Protein AF-A0A5S5D5E2-F1 (afdb_monomer)

Mean predicted aligned error: 4.33 Å

Organism: NCBI:txid415956

Structure (mmCIF, N/CA/C/O backbone):
data_AF-A0A5S5D5E2-F1
#
_entry.id   AF-A0A5S5D5E2-F1
#
loop_
_atom_site.group_PDB
_atom_site.id
_atom_site.type_symbol
_atom_site.label_atom_id
_atom_site.label_alt_id
_atom_site.label_comp_id
_atom_site.label_asym_id
_atom_site.label_entity_id
_atom_site.label_seq_id
_atom_site.pdbx_PDB_ins_code
_atom_site.Cartn_x
_atom_site.Cartn_y
_atom_site.Cartn_z
_atom_site.occupancy
_atom_site.B_iso_or_equiv
_atom_site.auth_seq_id
_atom_site.auth_comp_id
_atom_site.auth_asym_id
_atom_site.auth_atom_id
_atom_site.pdbx_PDB_model_num
ATOM 1 N N . MET A 1 1 ? 8.761 -7.438 -9.114 1.00 68.56 1 MET A N 1
ATOM 2 C CA . MET A 1 1 ? 7.440 -8.001 -9.474 1.00 68.56 1 MET A CA 1
ATOM 3 C C . MET A 1 1 ? 6.300 -7.045 -9.117 1.00 68.56 1 MET A C 1
ATOM 5 O O . MET A 1 1 ? 5.523 -6.739 -10.009 1.00 68.56 1 MET A O 1
ATOM 9 N N . VAL A 1 2 ? 6.264 -6.488 -7.895 1.00 76.31 2 VAL A N 1
ATOM 10 C CA . VAL A 1 2 ? 5.254 -5.493 -7.464 1.00 76.31 2 VAL A CA 1
ATOM 11 C C . VAL A 1 2 ? 5.252 -4.232 -8.343 1.00 76.31 2 VAL A C 1
ATOM 13 O O . VAL A 1 2 ? 4.252 -3.998 -9.002 1.00 76.31 2 VAL A O 1
ATOM 16 N N . ALA A 1 3 ? 6.382 -3.521 -8.500 1.00 75.44 3 ALA A N 1
ATOM 17 C CA . ALA A 1 3 ? 6.483 -2.307 -9.347 1.00 75.44 3 ALA A CA 1
ATOM 18 C C . ALA A 1 3 ? 5.870 -2.462 -10.750 1.00 75.44 3 ALA A C 1
ATOM 20 O O . ALA A 1 3 ? 5.157 -1.596 -11.242 1.00 75.44 3 ALA A O 1
ATOM 21 N N . ARG A 1 4 ? 6.124 -3.609 -11.392 1.00 80.56 4 ARG A N 1
ATOM 22 C CA . ARG A 1 4 ? 5.633 -3.903 -12.744 1.00 80.56 4 ARG A CA 1
ATOM 23 C C . ARG A 1 4 ? 4.118 -4.126 -12.783 1.00 80.56 4 ARG A C 1
ATOM 25 O O . ARG A 1 4 ? 3.499 -3.789 -13.781 1.00 80.56 4 ARG A O 1
ATOM 32 N N . ARG A 1 5 ? 3.536 -4.714 -11.734 1.00 88.31 5 ARG A N 1
ATOM 33 C CA . ARG A 1 5 ? 2.092 -4.992 -11.640 1.00 88.31 5 ARG A CA 1
ATOM 34 C C . ARG A 1 5 ? 1.290 -3.784 -11.157 1.00 88.31 5 ARG A C 1
ATOM 36 O O . ARG A 1 5 ? 0.111 -3.696 -11.467 1.00 88.31 5 ARG A O 1
ATOM 43 N N . THR A 1 6 ? 1.919 -2.885 -10.405 1.00 90.12 6 THR A N 1
ATOM 44 C CA . THR A 1 6 ? 1.264 -1.720 -9.798 1.00 90.12 6 THR A CA 1
ATOM 45 C C . THR A 1 6 ? 1.454 -0.428 -10.584 1.00 90.12 6 THR A C 1
ATOM 47 O O . THR A 1 6 ? 0.825 0.567 -10.256 1.00 90.12 6 THR A O 1
ATOM 50 N N . GLY A 1 7 ? 2.345 -0.400 -11.581 1.00 92.56 7 GLY A N 1
ATOM 51 C CA . GLY A 1 7 ? 2.707 0.835 -12.287 1.00 92.56 7 GLY A CA 1
ATOM 52 C C . GLY A 1 7 ? 3.540 1.811 -11.445 1.00 92.56 7 GLY A C 1
ATOM 53 O O . GLY A 1 7 ? 3.859 2.903 -11.909 1.00 92.56 7 GLY A O 1
ATOM 54 N N . LEU A 1 8 ? 3.930 1.426 -10.224 1.00 94.38 8 LEU A N 1
ATOM 55 C CA . LEU A 1 8 ? 4.759 2.249 -9.348 1.00 94.38 8 LEU A CA 1
ATOM 56 C C . LEU A 1 8 ? 6.208 2.256 -9.828 1.00 94.38 8 LEU A C 1
ATOM 58 O O . LEU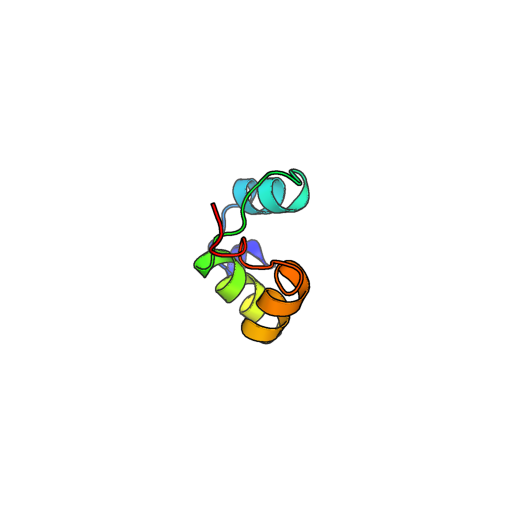 A 1 8 ? 6.780 1.217 -10.175 1.00 94.38 8 LEU A O 1
ATOM 62 N N . SER A 1 9 ? 6.834 3.432 -9.788 1.00 94.06 9 SER A N 1
ATOM 63 C CA . SER A 1 9 ? 8.257 3.553 -10.088 1.00 94.06 9 SER A CA 1
ATOM 64 C C . SER A 1 9 ? 9.093 2.802 -9.045 1.00 94.06 9 SER A C 1
ATOM 66 O O . SER A 1 9 ? 8.711 2.674 -7.879 1.00 94.06 9 SER A O 1
ATOM 68 N N . LYS A 1 10 ? 10.281 2.324 -9.442 1.00 91.75 10 LYS A N 1
ATOM 69 C CA . LYS A 1 10 ? 11.226 1.701 -8.497 1.00 91.75 10 LYS A CA 1
ATOM 70 C C . LYS A 1 10 ? 11.592 2.656 -7.355 1.00 91.75 10 LYS A C 1
ATOM 72 O O . LYS A 1 10 ? 11.687 2.218 -6.216 1.00 91.75 10 LYS A O 1
ATOM 77 N N . ALA A 1 11 ? 11.748 3.946 -7.663 1.00 94.50 11 ALA A N 1
ATOM 78 C CA . ALA A 1 11 ? 12.016 4.982 -6.671 1.00 94.50 11 ALA A CA 1
ATOM 79 C C . ALA A 1 11 ? 10.883 5.079 -5.641 1.00 94.50 11 ALA A C 1
ATOM 81 O O . ALA A 1 11 ? 11.159 5.081 -4.447 1.00 94.50 11 ALA A O 1
ATOM 82 N N . ARG A 1 12 ? 9.619 5.059 -6.088 1.00 95.19 12 ARG A N 1
ATOM 83 C CA . ARG A 1 12 ? 8.462 5.119 -5.189 1.00 95.19 12 ARG A CA 1
ATOM 84 C C . ARG A 1 12 ? 8.342 3.880 -4.306 1.00 95.19 12 ARG A C 1
ATOM 86 O O . ARG A 1 12 ? 8.076 4.012 -3.120 1.00 95.19 12 ARG A O 1
ATOM 93 N N . ILE A 1 13 ? 8.583 2.682 -4.848 1.00 93.00 13 ILE A N 1
ATOM 94 C CA . ILE A 1 13 ? 8.615 1.458 -4.029 1.00 93.00 13 ILE A CA 1
ATOM 95 C C . ILE A 1 13 ? 9.729 1.520 -2.981 1.00 93.00 13 ILE A C 1
ATOM 97 O O . ILE A 1 13 ? 9.487 1.178 -1.826 1.00 93.00 13 ILE A O 1
ATOM 101 N N . ASN A 1 14 ? 10.929 1.964 -3.363 1.00 94.06 14 ASN A N 1
ATOM 102 C CA . ASN A 1 14 ? 12.031 2.128 -2.416 1.00 94.06 14 ASN A CA 1
ATOM 103 C C . ASN A 1 14 ? 11.688 3.143 -1.322 1.00 94.06 14 ASN A C 1
ATOM 105 O O . ASN A 1 14 ? 11.939 2.870 -0.154 1.00 94.06 14 ASN A O 1
ATOM 109 N N . GLU A 1 15 ? 11.083 4.275 -1.680 1.00 95.75 15 GLU A N 1
ATOM 110 C CA . G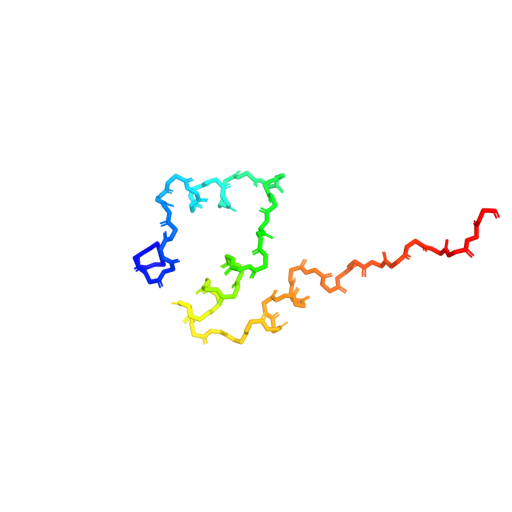LU A 1 15 ? 10.637 5.282 -0.718 1.00 95.75 15 GLU A CA 1
ATOM 111 C C . GLU A 1 15 ? 9.633 4.695 0.283 1.00 95.75 15 GLU A C 1
ATOM 113 O O . GLU A 1 15 ? 9.862 4.780 1.484 1.00 95.75 15 GLU A O 1
ATOM 118 N N . LEU A 1 16 ? 8.585 4.018 -0.202 1.00 94.19 16 LEU A N 1
ATOM 119 C CA . LEU A 1 16 ? 7.574 3.367 0.641 1.00 94.19 16 LEU A CA 1
ATOM 120 C C . LEU A 1 16 ? 8.151 2.263 1.542 1.00 94.19 16 LEU A C 1
ATOM 122 O O . LEU A 1 16 ? 7.568 1.951 2.574 1.00 94.19 16 LEU A O 1
ATOM 126 N N . SER A 1 17 ? 9.272 1.654 1.149 1.00 91.50 17 SER A N 1
ATOM 127 C CA . SER A 1 17 ? 9.890 0.549 1.894 1.00 91.50 17 SER A CA 1
ATOM 128 C C . SER A 1 17 ? 10.928 1.021 2.917 1.00 91.50 17 SER A C 1
ATOM 130 O O . SER A 1 17 ? 11.164 0.329 3.902 1.00 91.50 17 SER A O 1
ATOM 132 N N . LEU A 1 18 ? 11.584 2.160 2.669 1.00 95.31 18 LEU A N 1
ATOM 133 C CA . LEU A 1 18 ? 12.720 2.643 3.463 1.00 95.31 18 LEU A CA 1
ATOM 134 C C . LEU A 1 18 ? 12.388 3.865 4.322 1.00 95.31 18 LEU A C 1
ATOM 136 O O . LEU A 1 18 ? 13.060 4.101 5.322 1.00 95.31 18 LEU A O 1
ATOM 140 N N . ASN A 1 19 ? 11.384 4.655 3.940 1.00 94.81 19 ASN A N 1
ATOM 141 C CA . ASN A 1 19 ? 11.002 5.864 4.654 1.00 94.81 19 ASN A CA 1
ATOM 142 C C . ASN A 1 19 ? 9.708 5.630 5.438 1.00 94.81 19 ASN A C 1
ATOM 144 O O . ASN A 1 19 ? 8.611 5.712 4.888 1.00 94.81 19 ASN A O 1
ATOM 148 N N . THR A 1 20 ? 9.841 5.405 6.745 1.00 88.31 20 THR A N 1
ATOM 149 C CA . THR A 1 20 ? 8.715 5.195 7.671 1.00 88.31 20 THR A CA 1
ATOM 150 C C . THR A 1 20 ? 7.779 6.399 7.786 1.00 88.31 20 THR A C 1
ATOM 152 O O . THR A 1 20 ? 6.655 6.244 8.251 1.00 88.31 20 THR A O 1
ATOM 155 N N . SER A 1 21 ? 8.223 7.586 7.366 1.00 92.62 21 SER A N 1
ATOM 156 C CA . SER A 1 21 ? 7.408 8.804 7.336 1.00 92.62 21 SER A CA 1
ATOM 157 C C . SER A 1 21 ? 6.709 9.026 5.991 1.00 92.62 21 SER A C 1
ATOM 159 O O . SER A 1 21 ? 5.961 9.991 5.850 1.00 92.62 21 SER A O 1
ATOM 161 N N . SER A 1 22 ? 6.956 8.184 4.980 1.00 93.81 22 SER A N 1
ATOM 162 C CA . SER A 1 22 ? 6.268 8.306 3.693 1.00 93.81 22 SER A CA 1
ATOM 163 C C . SER A 1 22 ? 4.822 7.828 3.821 1.00 93.81 22 SER A C 1
ATOM 165 O O . SER A 1 22 ? 4.543 6.765 4.376 1.00 93.81 22 SER A O 1
ATOM 167 N N . HIS A 1 23 ? 3.885 8.604 3.282 1.00 92.12 23 HIS A N 1
ATOM 168 C CA . HIS A 1 23 ? 2.475 8.230 3.268 1.00 92.12 23 HIS A CA 1
ATOM 169 C C . HIS A 1 23 ? 2.162 7.343 2.064 1.00 92.12 23 HIS A C 1
ATOM 171 O O . HIS A 1 23 ? 2.437 7.709 0.917 1.00 92.12 23 HIS A O 1
ATOM 177 N N . LEU A 1 24 ? 1.542 6.193 2.324 1.00 93.94 24 LEU A N 1
ATOM 178 C CA . LEU A 1 24 ? 0.992 5.319 1.296 1.00 93.94 24 LEU A CA 1
ATOM 179 C C . LEU A 1 24 ? -0.358 5.876 0.826 1.00 93.94 24 LEU A C 1
ATOM 181 O O . LEU A 1 24 ? -1.292 5.993 1.618 1.00 93.94 24 LEU A O 1
ATOM 185 N N . ARG A 1 25 ? -0.482 6.220 -0.460 1.00 94.94 25 ARG A N 1
ATOM 186 C CA . ARG A 1 25 ? -1.767 6.677 -1.013 1.00 94.94 25 ARG A CA 1
ATOM 187 C C . ARG A 1 25 ? -2.733 5.503 -1.160 1.00 94.94 25 ARG A C 1
ATOM 189 O O . ARG A 1 25 ? -2.313 4.380 -1.434 1.00 94.94 25 ARG A O 1
ATOM 196 N N . ALA A 1 26 ? -4.035 5.772 -1.066 1.00 95.81 26 ALA A N 1
ATOM 197 C CA . ALA A 1 26 ? -5.071 4.743 -1.188 1.00 95.81 26 ALA A CA 1
ATOM 198 C C . ALA A 1 26 ? -5.000 3.969 -2.523 1.00 95.81 26 ALA A C 1
ATOM 200 O O . ALA A 1 26 ? -5.128 2.747 -2.532 1.00 95.81 26 ALA A O 1
ATOM 201 N N . GLU A 1 27 ? -4.728 4.657 -3.639 1.00 96.38 27 GLU A N 1
ATOM 202 C CA . GLU A 1 27 ? -4.536 4.018 -4.953 1.00 96.38 27 GLU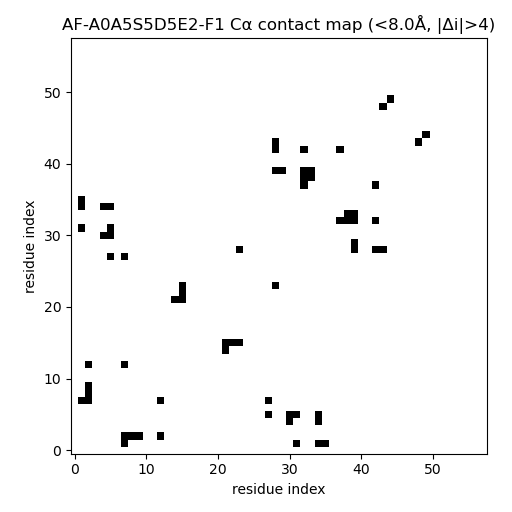 A CA 1
ATOM 203 C C . GLU A 1 27 ? -3.333 3.057 -4.962 1.00 96.38 27 GLU A C 1
ATOM 205 O O . GLU A 1 27 ? -3.406 1.955 -5.509 1.00 96.38 27 GLU A O 1
ATOM 210 N N . GLU A 1 28 ? -2.236 3.447 -4.305 1.00 96.06 28 GLU A N 1
ATOM 211 C CA . GLU A 1 28 ? -1.006 2.661 -4.230 1.00 96.06 28 GLU A CA 1
ATOM 212 C C . GLU A 1 28 ? -1.240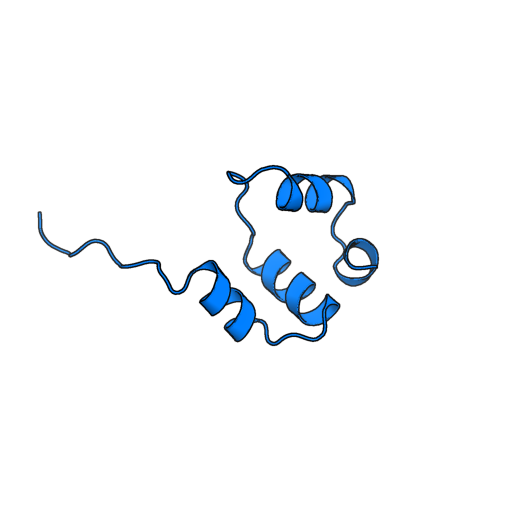 1.425 -3.365 1.00 96.06 28 GLU A C 1
ATOM 214 O O . GLU A 1 28 ? -0.872 0.324 -3.770 1.00 96.06 28 GLU A O 1
ATOM 219 N N . LEU A 1 29 ? -1.917 1.591 -2.223 1.00 96.44 29 LEU A N 1
ATOM 220 C CA . LEU A 1 29 ? -2.336 0.497 -1.350 1.00 96.44 29 LEU A CA 1
ATOM 221 C C . LEU A 1 29 ? -3.171 -0.524 -2.120 1.00 96.44 29 LEU A C 1
ATOM 223 O O . LEU A 1 29 ? -2.852 -1.712 -2.104 1.00 96.44 29 LEU A O 1
ATOM 227 N N . TYR A 1 30 ? -4.204 -0.063 -2.825 1.00 97.00 30 TYR A N 1
ATOM 228 C CA . TYR A 1 30 ? -5.116 -0.933 -3.560 1.00 97.00 30 TYR A CA 1
ATOM 229 C C . TYR A 1 30 ? -4.385 -1.751 -4.634 1.00 97.00 30 TYR A C 1
ATOM 23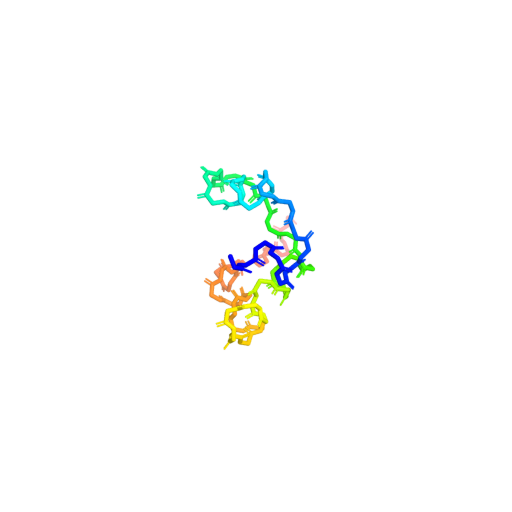1 O O . TYR A 1 30 ? -4.565 -2.966 -4.740 1.00 97.00 30 TYR A O 1
ATOM 239 N N . LEU A 1 31 ? -3.513 -1.107 -5.415 1.00 96.94 31 LEU A N 1
ATOM 240 C CA . LEU A 1 31 ? -2.736 -1.785 -6.453 1.00 96.94 31 LEU A CA 1
ATOM 241 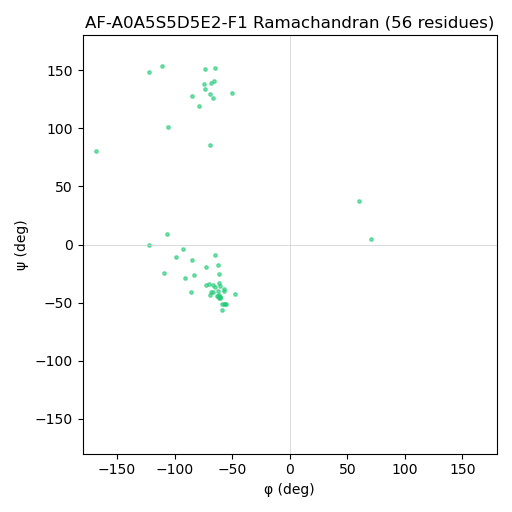C C . LEU A 1 31 ? -1.702 -2.745 -5.860 1.00 96.94 31 LEU A C 1
ATOM 243 O O . LEU A 1 31 ? -1.542 -3.851 -6.379 1.00 96.94 31 LEU A O 1
ATOM 247 N N . ILE A 1 32 ? -1.019 -2.356 -4.780 1.00 95.06 32 ILE A N 1
ATOM 248 C CA . ILE A 1 32 ? -0.059 -3.218 -4.080 1.00 95.06 32 ILE A CA 1
ATOM 249 C C . ILE A 1 32 ? -0.765 -4.457 -3.528 1.00 95.06 32 ILE A C 1
ATOM 251 O O . ILE A 1 32 ? -0.275 -5.555 -3.778 1.00 95.06 32 ILE A O 1
ATOM 255 N N . ALA A 1 33 ? -1.924 -4.305 -2.878 1.00 96.31 33 ALA A N 1
ATOM 256 C CA . ALA A 1 33 ? -2.728 -5.413 -2.362 1.00 96.31 33 ALA A CA 1
ATOM 257 C C . ALA A 1 33 ? -3.084 -6.415 -3.473 1.00 96.31 33 ALA A C 1
ATOM 259 O O . ALA A 1 33 ? -2.733 -7.591 -3.393 1.00 96.31 33 ALA A O 1
ATOM 260 N N . LYS A 1 34 ? -3.628 -5.933 -4.599 1.00 95.69 34 LYS A N 1
ATOM 261 C CA . LYS A 1 34 ? -3.908 -6.785 -5.770 1.00 95.69 34 LYS A CA 1
ATOM 262 C C . LYS A 1 34 ? -2.651 -7.422 -6.368 1.00 95.69 34 LYS A C 1
ATOM 264 O O . LYS A 1 34 ? -2.699 -8.531 -6.898 1.00 95.69 34 LYS A O 1
ATOM 269 N N . ALA A 1 35 ? -1.511 -6.734 -6.324 1.00 95.50 35 ALA A N 1
ATOM 270 C CA . ALA A 1 35 ? -0.249 -7.255 -6.842 1.00 95.50 35 ALA A CA 1
ATOM 271 C C . ALA A 1 35 ? 0.368 -8.353 -5.962 1.00 95.50 35 ALA A C 1
ATOM 273 O O . ALA A 1 35 ? 1.201 -9.110 -6.473 1.00 95.50 35 ALA A O 1
ATOM 274 N N . ILE A 1 36 ? -0.033 -8.445 -4.693 1.00 93.81 36 ILE A N 1
ATOM 275 C CA . ILE A 1 36 ? 0.370 -9.502 -3.753 1.00 93.81 36 ILE A CA 1
ATOM 276 C C . ILE A 1 36 ? -0.748 -10.517 -3.477 1.00 93.81 36 ILE A C 1
ATOM 278 O O . ILE A 1 36 ? -0.569 -11.365 -2.613 1.00 93.81 36 ILE A O 1
ATOM 282 N N . ASP A 1 37 ?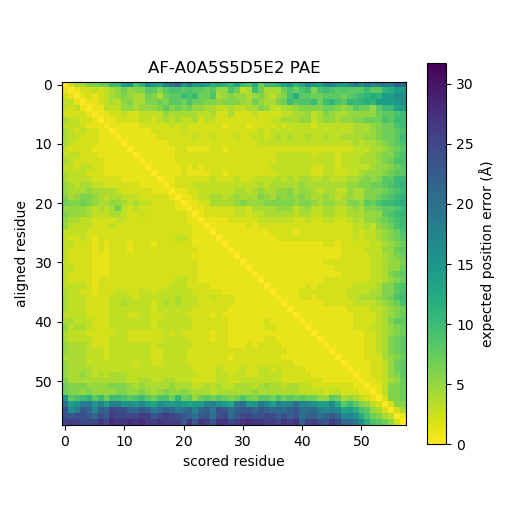 -1.855 -10.446 -4.225 1.00 95.19 37 ASP A N 1
ATOM 283 C CA . ASP A 1 37 ? -3.024 -11.327 -4.083 1.00 95.19 37 ASP A CA 1
ATOM 284 C C . ASP A 1 37 ? -3.691 -11.253 -2.695 1.00 95.19 37 ASP A C 1
ATOM 286 O O . ASP A 1 37 ? -4.141 -12.249 -2.141 1.00 95.19 37 ASP A O 1
ATOM 290 N N . ALA A 1 38 ? -3.726 -10.046 -2.124 1.00 97.12 38 ALA A N 1
ATOM 291 C CA . ALA A 1 38 ? -4.395 -9.744 -0.863 1.00 97.12 38 ALA A CA 1
ATOM 292 C C . ALA A 1 38 ? -5.626 -8.856 -1.084 1.00 97.12 38 ALA A C 1
ATOM 294 O O . ALA A 1 38 ? -5.667 -8.051 -2.024 1.00 97.12 38 ALA A O 1
ATOM 295 N N . ASP A 1 39 ? -6.600 -8.953 -0.176 1.00 98.06 39 ASP A N 1
ATOM 296 C CA . ASP A 1 39 ? -7.743 -8.048 -0.160 1.00 98.06 39 ASP A CA 1
ATOM 297 C C . ASP A 1 39 ? -7.306 -6.620 0.249 1.00 98.06 39 ASP A C 1
ATOM 299 O O . ASP A 1 39 ? -6.618 -6.434 1.261 1.00 98.06 39 ASP A O 1
ATOM 303 N N . PRO A 1 40 ? -7.672 -5.576 -0.518 1.00 97.75 40 PRO A N 1
ATOM 304 C CA . PRO A 1 40 ? -7.288 -4.203 -0.201 1.00 97.75 40 PRO A CA 1
ATOM 305 C C . PRO A 1 40 ? -7.797 -3.695 1.153 1.00 97.75 40 PRO A C 1
ATOM 307 O O . PRO A 1 40 ? -7.090 -2.933 1.815 1.00 97.75 40 PRO A O 1
ATOM 310 N N . CYS A 1 41 ? -8.997 -4.093 1.581 1.00 97.31 41 CYS A N 1
ATOM 311 C CA . CYS A 1 41 ? -9.558 -3.681 2.866 1.00 97.31 41 CYS A CA 1
ATOM 312 C C . CYS A 1 41 ? -8.843 -4.375 4.032 1.00 97.31 41 CYS A C 1
ATOM 314 O O . CYS A 1 41 ? -8.610 -3.739 5.060 1.00 97.31 41 CYS A O 1
ATOM 316 N N . GLU A 1 42 ? -8.416 -5.628 3.871 1.00 97.81 42 GLU A N 1
ATOM 317 C CA . GLU A 1 42 ? -7.550 -6.295 4.852 1.00 97.81 42 GLU A CA 1
ATOM 318 C C . GLU A 1 42 ? -6.213 -5.563 5.023 1.00 97.81 42 GLU A C 1
ATOM 320 O O . GLU A 1 42 ? -5.786 -5.307 6.151 1.00 97.81 42 GLU A O 1
ATOM 325 N N . VAL A 1 43 ? -5.567 -5.165 3.919 1.00 96.56 43 VAL A N 1
ATOM 326 C CA . VAL A 1 43 ? -4.310 -4.395 3.966 1.00 96.56 43 VAL A CA 1
ATOM 327 C C . VAL A 1 43 ? -4.523 -3.034 4.632 1.00 96.56 43 VAL A C 1
ATOM 329 O O . VAL A 1 43 ? -3.726 -2.640 5.485 1.00 96.56 43 VAL A O 1
ATOM 332 N N . LEU A 1 44 ? -5.608 -2.334 4.287 1.00 96.81 44 LEU A N 1
ATOM 333 C CA . LEU A 1 44 ? -5.976 -1.057 4.899 1.00 96.81 44 LEU A CA 1
ATOM 334 C C . LEU A 1 44 ? -6.133 -1.192 6.417 1.00 96.81 44 LEU A C 1
ATOM 336 O O . LEU A 1 44 ? -5.500 -0.447 7.163 1.00 96.81 44 LEU A O 1
ATOM 340 N N . ASN A 1 45 ? -6.919 -2.166 6.875 1.00 97.19 45 ASN A N 1
ATOM 341 C CA . ASN A 1 45 ? -7.169 -2.383 8.299 1.00 97.19 45 ASN A CA 1
ATOM 342 C C . ASN A 1 45 ? -5.908 -2.831 9.044 1.00 97.19 45 ASN A C 1
ATOM 344 O O . ASN A 1 45 ? -5.681 -2.411 10.177 1.00 97.19 45 ASN A O 1
ATOM 348 N N . LYS A 1 46 ? -5.042 -3.622 8.404 1.00 95.81 46 LYS A N 1
ATOM 349 C CA . LYS A 1 46 ? -3.763 -4.033 8.990 1.00 95.81 46 LYS A CA 1
ATOM 350 C C . LYS A 1 46 ? -2.805 -2.858 9.205 1.00 95.81 46 LYS A C 1
ATOM 352 O O . LYS A 1 46 ? -2.074 -2.856 10.190 1.00 95.81 46 LYS A O 1
ATOM 357 N N . LEU A 1 47 ? -2.794 -1.879 8.299 1.00 93.12 47 LEU A N 1
ATOM 358 C CA . LEU A 1 47 ? -1.907 -0.714 8.384 1.00 93.12 47 LEU A CA 1
ATOM 359 C C . LEU A 1 47 ? -2.489 0.416 9.240 1.00 93.12 47 LEU A C 1
ATOM 361 O O . LEU A 1 47 ? -1.765 1.022 10.023 1.00 93.12 47 LEU A O 1
ATOM 365 N N . TYR A 1 48 ? -3.788 0.689 9.114 1.00 94.25 48 TYR A N 1
ATOM 366 C CA . TYR A 1 48 ? -4.422 1.900 9.644 1.00 94.25 48 TYR A CA 1
ATOM 367 C C . TYR A 1 48 ? -5.571 1.638 10.622 1.00 94.25 48 TYR A C 1
ATOM 369 O O . TYR A 1 48 ? -6.118 2.591 11.167 1.00 94.25 48 TYR A O 1
ATOM 377 N N . GLY A 1 49 ? -5.919 0.382 10.916 1.00 95.69 49 GLY A N 1
ATOM 378 C CA . GLY A 1 49 ? -7.017 0.045 11.836 1.00 95.69 49 GLY A CA 1
ATOM 379 C C . GLY A 1 49 ? -6.796 0.479 13.291 1.00 95.69 49 GLY A C 1
ATOM 380 O O . GLY A 1 49 ? -7.712 0.403 14.100 1.00 95.69 49 GLY A O 1
ATOM 381 N N . HIS A 1 50 ? -5.590 0.943 13.626 1.00 95.19 50 HIS A N 1
ATOM 382 C CA . HIS A 1 50 ? -5.254 1.514 14.929 1.00 95.19 50 HIS A CA 1
ATOM 383 C C . HIS A 1 50 ? -5.600 3.007 15.047 1.00 95.19 50 HIS A C 1
ATOM 385 O O . HIS A 1 50 ? -5.549 3.553 16.148 1.00 95.19 50 HIS A O 1
ATOM 391 N N . LEU A 1 51 ? -5.897 3.685 13.933 1.00 94.81 51 LEU A N 1
ATOM 392 C CA . LEU A 1 51 ? -6.238 5.101 13.951 1.00 94.81 51 LEU A CA 1
ATOM 393 C C . LEU A 1 51 ? -7.593 5.309 14.627 1.00 94.81 51 LEU A C 1
ATOM 395 O O . LEU A 1 51 ? -8.549 4.570 14.398 1.00 94.81 51 LEU A O 1
ATOM 399 N N . GLN A 1 52 ? -7.668 6.353 15.442 1.00 95.44 52 GLN A N 1
ATOM 400 C CA . GLN A 1 52 ? -8.884 6.770 16.125 1.00 95.44 52 GLN A CA 1
ATOM 401 C C . GLN A 1 52 ? -9.199 8.211 15.746 1.00 95.44 52 GLN A C 1
ATOM 403 O O . GLN A 1 52 ? -8.298 9.013 15.491 1.00 95.44 52 GLN A O 1
ATOM 408 N N . LEU A 1 53 ? -10.488 8.537 15.706 1.00 93.38 53 LEU A N 1
ATOM 409 C CA . LEU A 1 53 ? -10.921 9.921 15.578 1.00 93.38 53 LEU A CA 1
ATOM 410 C C . LEU A 1 53 ? -10.507 10.683 16.837 1.00 93.38 53 LEU A C 1
ATOM 412 O O . LEU A 1 53 ? -10.606 10.163 17.950 1.00 93.38 53 LEU A O 1
ATOM 416 N N . VAL A 1 54 ? -10.068 11.925 16.663 1.00 91.62 54 VAL A N 1
ATOM 417 C CA . VAL A 1 54 ? -9.933 12.833 17.800 1.00 91.62 54 VAL A CA 1
ATOM 418 C C . VAL A 1 54 ? -11.348 13.106 18.304 1.00 91.62 54 VAL A C 1
ATOM 420 O O . VAL A 1 54 ? -12.218 13.454 17.508 1.00 91.62 54 VAL A O 1
ATOM 423 N N . SER A 1 55 ? -11.589 12.887 19.598 1.00 82.69 55 SER A N 1
ATOM 424 C CA . SER A 1 55 ? -12.881 13.181 20.222 1.00 82.69 55 SER A CA 1
ATOM 425 C C . SER A 1 55 ? -13.313 14.604 19.864 1.00 82.69 55 SER A C 1
ATOM 427 O O . SER A 1 55 ? -12.531 15.539 20.034 1.00 82.69 55 SER A O 1
ATOM 429 N N . GLU A 1 56 ? -14.550 14.776 19.396 1.00 71.00 56 GLU A N 1
ATOM 430 C CA . GLU A 1 56 ? -15.159 16.095 19.211 1.00 71.00 56 GLU A CA 1
ATOM 431 C C . GLU A 1 56 ? -15.415 16.706 20.598 1.00 71.00 56 GLU A C 1
ATOM 433 O O . GLU A 1 56 ? -16.460 16.502 21.208 1.00 71.00 56 GLU A O 1
ATOM 438 N N . GLY A 1 57 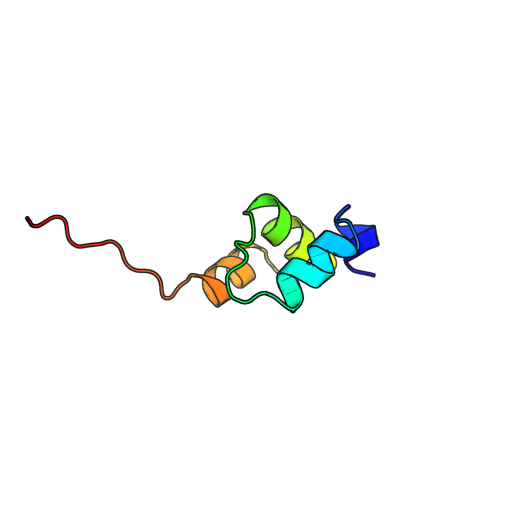? -14.408 17.370 21.160 1.00 66.19 57 GLY A N 1
ATOM 439 C CA . GLY A 1 57 ? -14.480 17.959 22.494 1.00 66.19 57 GLY A CA 1
ATOM 440 C C . GLY A 1 57 ? -13.304 18.886 22.756 1.00 66.19 57 GLY A C 1
ATOM 441 O O . GLY A 1 57 ? -12.324 18.482 23.381 1.00 66.19 57 GLY A O 1
ATOM 442 N N . GLY A 1 58 ? -13.418 20.111 22.242 1.00 51.19 58 GLY A N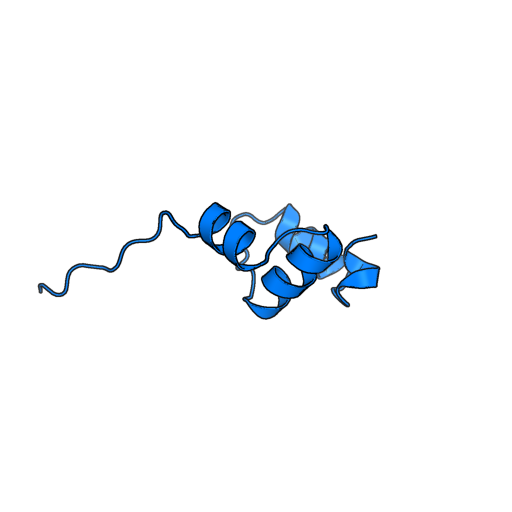 1
ATOM 443 C CA . GLY A 1 58 ? -12.729 21.296 22.750 1.00 51.19 58 GLY A CA 1
ATOM 444 C C . GLY A 1 58 ? -13.712 22.157 23.527 1.00 51.19 58 GLY A C 1
ATOM 445 O O . GLY A 1 58 ? -14.894 22.185 23.113 1.00 51.19 58 GLY A O 1
#

pLDDT: mean 91.47, std 8.95, range [51.19, 98.06]

Sequence (58 aa):
MVARRTGLSKARINELSLNTSSHLRAEELYLIAKAIDADPCEVLNKLYGHLQLVSEGG

Foldseek 3Di:
DLCVQLVNDPVRVCCVVPPPPDDDDLSSLCSSCVSVVHDSVVSCCVVDVPDDDDPPDD

Radius of gyration: 13.74 Å; Cα contacts (8 Å, |Δi|>4): 34; chains: 1; bounding box: 28×33×36 Å

Secondary structure (DSSP, 8-state):
-HHHHH---HHHHHHHHH-TTPPPPHHHHHHHHHHTT--HHHHHHHHHTT--PPPS--

Nearest PDB structures (foldseek):
  3kxa-assembly2_D  TM=6.949E-01  e=3.116E-01  Neisseria gonorrhoeae FA 1090
  1b0n-assembly1_A  TM=7.271E-01  e=3.976E-01  Bacillus subtilis
  3pxp-assembly1_A  TM=7.166E-01  e=6.880E-01  Chloroflexus aurantiacus J-10-fl
  8bd5-assembly1_Q  TM=6.230E-01  e=4.226E-01  Scytonema hofmannii
  3b7h-assembly1_A-2  TM=7.707E-01  e=1.715E+00  Lactiplantibacillus plantarum WCFS1

Solvent-accessible surface area (backbone atoms only — not comparable to full-atom values): 3687 Å² total; per-residue (Å²): 113,53,44,78,66,48,74,45,51,69,67,57,54,50,43,66,74,72,35,91,83,55,82,82,50,70,71,56,47,42,34,48,21,58,53,70,78,41,60,45,67,60,53,46,45,73,76,51,61,82,68,73,81,79,74,97,75,131